Protein AF-A0A0N5AUN4-F1 (afdb_monomer)

Sequence (161 aa):
MNNQFYTKSFLNINTNVSIYLIVIECANDLEKLSVEFKKKFPKKISKTGEDMRIAEVIMNRLAECQKKVKRGHWEEVDEVLILNTFCYFSKILECQNALVEEHIACTNLLSFACQFAKPEFQFRLLPAKLIISEARSAKTAAEVCRAITKEAKQREGKVTN

Organism: NCBI:txid451379

Radius of gyration: 18.43 Å; Cα contacts (8 Å, |Δi|>4): 108; chains: 1; bounding box: 54×34×58 Å

Mean predicted aligned error: 10.75 Å

Foldseek 3Di:
DDPDPDPPPPPPVPPCPPLVVLLLVLLVCLVLLLVLLVVQDDPVQVVPVVVVVLSVLLSVLLVVLSVCVVVVVLVVLLVVLVVCCVPCVVLSVLLNVLSVQLNVLSSVLSSLSSVCSDPPHHDDPVSVVSNSVSSVSNVVSVVSNVVVVVVVVVVVVVVVD

Structure (mmCIF, N/CA/C/O backbone):
data_AF-A0A0N5AUN4-F1
#
_entry.id   AF-A0A0N5AUN4-F1
#
loop_
_atom_site.group_PDB
_atom_site.id
_atom_site.type_symbol
_atom_site.label_atom_id
_atom_site.label_alt_id
_atom_site.label_comp_id
_atom_site.label_asym_id
_atom_site.label_entity_id
_atom_site.label_seq_id
_atom_site.pdbx_PDB_ins_code
_atom_site.Cartn_x
_atom_site.Cartn_y
_atom_site.Cartn_z
_atom_site.occupancy
_atom_site.B_iso_or_equiv
_atom_site.auth_seq_id
_atom_site.auth_comp_id
_atom_site.auth_asym_id
_atom_site.auth_atom_id
_atom_site.pdbx_PDB_model_num
ATOM 1 N N . MET A 1 1 ? 38.965 -0.767 -8.655 1.00 31.86 1 MET A N 1
ATOM 2 C CA . MET A 1 1 ? 37.966 -1.676 -9.254 1.00 31.86 1 MET A CA 1
ATOM 3 C C . MET A 1 1 ? 37.404 -2.539 -8.140 1.00 31.86 1 MET A C 1
ATOM 5 O O . MET A 1 1 ? 38.113 -3.421 -7.698 1.00 31.86 1 MET A O 1
ATOM 9 N N . ASN A 1 2 ? 36.207 -2.233 -7.636 1.00 24.23 2 ASN A N 1
ATOM 10 C CA . ASN A 1 2 ? 35.458 -3.087 -6.706 1.00 24.23 2 ASN A CA 1
ATOM 11 C C . ASN A 1 2 ? 33.964 -2.863 -6.983 1.00 24.23 2 ASN A C 1
ATOM 13 O O . ASN A 1 2 ? 33.336 -1.984 -6.400 1.00 24.23 2 ASN A O 1
ATOM 17 N N . ASN A 1 3 ? 33.430 -3.620 -7.945 1.00 29.23 3 ASN A N 1
ATOM 18 C CA . ASN A 1 3 ? 32.001 -3.690 -8.248 1.00 29.23 3 ASN A CA 1
ATOM 19 C C . ASN A 1 3 ? 31.352 -4.709 -7.304 1.00 29.23 3 ASN A C 1
ATOM 21 O O . ASN A 1 3 ? 31.249 -5.890 -7.620 1.00 29.23 3 ASN A O 1
ATOM 25 N N . GLN A 1 4 ? 30.928 -4.242 -6.135 1.00 31.00 4 GLN A N 1
ATOM 26 C CA . GLN A 1 4 ? 30.007 -4.956 -5.251 1.00 31.00 4 GLN A CA 1
ATOM 27 C C . GLN A 1 4 ? 28.988 -3.951 -4.715 1.00 31.00 4 GLN A C 1
ATOM 29 O O . GLN A 1 4 ? 29.019 -3.577 -3.550 1.00 31.00 4 GLN A O 1
ATOM 34 N N . PHE A 1 5 ? 28.098 -3.464 -5.576 1.00 30.59 5 PHE A N 1
ATOM 35 C CA . PHE A 1 5 ? 26.944 -2.691 -5.125 1.00 30.59 5 PHE A CA 1
ATOM 36 C C . PHE A 1 5 ? 25.666 -3.289 -5.726 1.00 30.59 5 PHE A C 1
ATOM 38 O O . PHE A 1 5 ? 25.265 -2.988 -6.841 1.00 30.59 5 PHE A O 1
ATOM 45 N N . TYR A 1 6 ? 25.078 -4.174 -4.916 1.00 34.31 6 TYR A N 1
ATOM 46 C CA . TYR A 1 6 ? 23.651 -4.466 -4.782 1.00 34.31 6 TYR A CA 1
ATOM 47 C C . TYR A 1 6 ? 22.882 -4.985 -6.005 1.00 34.31 6 TYR A C 1
ATOM 49 O O . TYR A 1 6 ? 21.988 -4.330 -6.527 1.00 34.31 6 TYR A O 1
ATOM 57 N N . THR A 1 7 ? 23.050 -6.274 -6.295 1.00 32.47 7 THR A N 1
ATOM 58 C CA . THR A 1 7 ? 21.903 -7.124 -6.649 1.00 32.47 7 THR A CA 1
ATOM 59 C C . THR A 1 7 ? 21.063 -7.360 -5.389 1.00 32.47 7 THR A C 1
ATOM 61 O O . THR A 1 7 ? 21.180 -8.394 -4.729 1.00 32.47 7 THR A O 1
ATOM 64 N N . LYS A 1 8 ? 20.228 -6.387 -5.005 1.00 37.75 8 LYS A N 1
ATOM 65 C CA . LYS A 1 8 ? 19.045 -6.681 -4.181 1.00 37.75 8 LYS A CA 1
ATOM 66 C C . LYS A 1 8 ? 17.991 -7.246 -5.125 1.00 37.75 8 LYS A C 1
ATOM 68 O O . LYS A 1 8 ? 17.090 -6.550 -5.570 1.00 37.75 8 LYS A O 1
ATOM 73 N N . SER A 1 9 ? 18.172 -8.508 -5.485 1.00 36.47 9 SER A N 1
ATOM 74 C CA . SER A 1 9 ? 17.163 -9.291 -6.181 1.00 36.47 9 SER A CA 1
ATOM 75 C C . SER A 1 9 ? 15.855 -9.211 -5.385 1.00 36.47 9 SER A C 1
ATOM 77 O O . SER A 1 9 ? 15.874 -9.413 -4.168 1.00 36.47 9 SER A O 1
ATOM 79 N N . PHE A 1 10 ? 14.730 -8.978 -6.067 1.00 42.00 10 PHE A N 1
ATOM 80 C CA . PHE A 1 10 ? 13.349 -9.050 -5.550 1.00 42.00 10 PHE A CA 1
ATOM 81 C C . PHE A 1 10 ? 13.053 -10.307 -4.700 1.00 42.00 10 PHE A C 1
ATOM 83 O O . PHE A 1 10 ? 12.110 -10.346 -3.916 1.00 42.00 10 PHE A O 1
ATOM 90 N N . LEU A 1 11 ? 13.903 -11.327 -4.805 1.00 39.72 11 LEU A N 1
ATOM 91 C CA . LEU A 1 11 ? 13.755 -12.670 -4.254 1.00 39.72 11 LEU A CA 1
ATOM 92 C C . LEU A 1 11 ? 13.986 -12.830 -2.741 1.00 39.72 11 LEU A C 1
ATOM 94 O O . LEU A 1 11 ? 13.994 -13.964 -2.271 1.00 39.72 11 LEU A O 1
ATOM 98 N N . ASN A 1 12 ? 14.168 -11.763 -1.955 1.00 38.31 12 ASN A N 1
ATOM 99 C CA . ASN A 1 12 ? 14.431 -11.913 -0.513 1.00 38.31 12 ASN A CA 1
ATOM 100 C C . ASN A 1 12 ? 13.511 -11.113 0.422 1.00 38.31 12 ASN A C 1
ATOM 102 O O . ASN A 1 12 ? 13.876 -10.837 1.563 1.00 38.31 12 ASN A O 1
ATOM 106 N N . ILE A 1 13 ? 12.284 -10.812 -0.015 1.00 46.00 13 ILE A N 1
ATOM 107 C CA . ILE A 1 13 ? 11.168 -10.475 0.893 1.00 46.00 13 ILE A CA 1
ATOM 108 C C . ILE A 1 13 ? 10.361 -11.754 1.191 1.00 46.00 13 ILE A C 1
ATOM 110 O O . ILE A 1 13 ? 9.138 -11.776 1.169 1.00 46.00 13 ILE A O 1
ATOM 114 N N . ASN A 1 14 ? 11.062 -12.864 1.446 1.00 40.91 14 ASN A N 1
ATOM 115 C CA . ASN A 1 14 ? 10.463 -14.146 1.833 1.00 40.91 14 ASN A CA 1
ATOM 116 C C . ASN A 1 14 ? 10.517 -14.362 3.356 1.00 40.91 14 ASN A C 1
ATOM 118 O O . ASN A 1 14 ? 10.577 -15.483 3.858 1.00 40.91 14 ASN A O 1
ATOM 122 N N . THR A 1 15 ? 10.521 -13.276 4.127 1.00 41.88 15 THR A N 1
ATOM 123 C CA . THR A 1 15 ? 10.484 -13.327 5.587 1.00 41.88 15 THR A CA 1
ATOM 124 C C . THR A 1 15 ? 9.046 -13.165 6.073 1.00 41.88 15 THR A C 1
ATOM 126 O O . THR A 1 15 ? 8.586 -12.073 6.394 1.00 41.88 15 THR A O 1
ATOM 129 N N . ASN A 1 16 ? 8.381 -14.323 6.175 1.00 44.44 16 ASN A N 1
ATOM 130 C CA . ASN A 1 16 ? 7.094 -14.627 6.822 1.00 44.44 16 ASN A CA 1
ATOM 131 C C . ASN A 1 16 ? 5.897 -14.871 5.896 1.00 44.44 16 ASN A C 1
ATOM 133 O O . ASN A 1 16 ? 4.910 -14.137 5.927 1.00 44.44 16 ASN A O 1
ATOM 137 N N . VAL A 1 17 ? 5.902 -16.031 5.234 1.00 47.56 17 VAL A N 1
ATOM 138 C CA . VAL A 1 17 ? 4.703 -16.690 4.675 1.00 47.56 17 VAL A CA 1
ATOM 139 C C . VAL A 1 17 ? 3.515 -16.673 5.662 1.00 47.56 17 VAL A C 1
ATOM 141 O O . VAL A 1 17 ? 2.373 -16.481 5.257 1.00 47.56 17 VAL A O 1
ATOM 144 N N . SER A 1 18 ? 3.778 -16.779 6.973 1.00 43.06 18 SER A N 1
ATOM 145 C CA . SER A 1 18 ? 2.754 -16.731 8.032 1.00 43.06 18 SER A CA 1
ATOM 146 C C . SER A 1 18 ? 2.137 -15.335 8.241 1.00 43.06 18 SER A C 1
ATOM 148 O O . SER A 1 18 ? 0.922 -15.208 8.374 1.00 43.06 18 SER A O 1
ATOM 150 N N . ILE A 1 19 ? 2.940 -14.262 8.191 1.00 47.66 19 ILE A N 1
ATOM 151 C CA . ILE A 1 19 ? 2.418 -12.883 8.232 1.00 47.66 19 ILE A CA 1
ATOM 152 C C . ILE A 1 19 ? 1.649 -12.596 6.941 1.00 47.66 19 ILE A C 1
ATOM 154 O O . ILE A 1 19 ? 0.569 -12.018 6.996 1.00 47.66 19 ILE A O 1
ATOM 158 N N . TYR A 1 20 ? 2.159 -13.061 5.798 1.00 51.78 20 TYR A N 1
ATOM 159 C CA . TYR A 1 20 ? 1.515 -12.892 4.497 1.00 51.78 20 TYR A CA 1
ATOM 160 C C . TYR A 1 20 ? 0.115 -13.534 4.455 1.00 51.78 20 TYR A C 1
ATOM 162 O O . TYR A 1 20 ? -0.843 -12.883 4.044 1.00 51.78 20 TYR A O 1
ATOM 170 N N . LEU A 1 21 ? -0.046 -14.762 4.964 1.00 50.75 21 LEU A N 1
ATOM 171 C CA . LEU A 1 21 ? -1.343 -15.454 5.034 1.00 50.75 21 LEU A CA 1
ATOM 172 C C . LEU A 1 21 ? -2.349 -14.760 5.973 1.00 50.75 21 LEU A C 1
ATOM 174 O O . LEU A 1 21 ? -3.503 -14.563 5.595 1.00 50.75 21 LEU A O 1
ATOM 178 N N . ILE A 1 22 ? -1.910 -14.319 7.158 1.00 52.94 22 ILE A N 1
ATOM 179 C CA . ILE A 1 22 ? -2.763 -13.606 8.132 1.00 52.94 22 ILE A CA 1
ATOM 180 C C . ILE A 1 22 ? -3.201 -12.233 7.593 1.00 52.94 22 ILE A C 1
ATOM 182 O O . ILE A 1 22 ? -4.335 -11.796 7.807 1.00 52.94 22 ILE A O 1
ATOM 186 N N . VAL A 1 23 ? -2.307 -11.548 6.876 1.00 58.56 23 VAL A N 1
ATOM 187 C CA . VAL A 1 23 ? -2.597 -10.275 6.208 1.00 58.56 23 VAL A CA 1
ATOM 188 C C . VAL A 1 23 ? -3.613 -10.466 5.081 1.00 58.56 23 VAL A C 1
ATOM 190 O O . VAL A 1 23 ? -4.530 -9.655 4.953 1.00 58.56 23 VAL A O 1
ATOM 193 N N . ILE A 1 24 ? -3.502 -11.549 4.306 1.00 58.47 24 ILE A N 1
ATOM 194 C CA . ILE A 1 24 ? -4.446 -11.874 3.231 1.00 58.47 24 ILE A CA 1
ATOM 195 C C . ILE A 1 24 ? -5.850 -12.139 3.791 1.00 58.47 24 ILE A C 1
ATOM 197 O O . ILE A 1 24 ? -6.808 -11.557 3.286 1.00 58.47 24 ILE A O 1
ATOM 201 N N . GLU A 1 25 ? -5.991 -12.941 4.852 1.00 64.25 25 GLU A N 1
ATOM 202 C CA . GLU A 1 25 ? -7.307 -13.243 5.438 1.00 64.25 25 GLU A CA 1
ATOM 203 C C . GLU A 1 25 ? -8.017 -12.008 5.990 1.00 64.25 25 GLU A C 1
ATOM 205 O O . G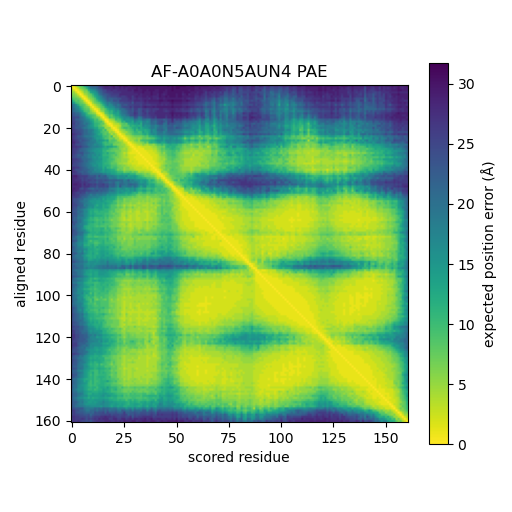LU A 1 25 ? -9.204 -11.806 5.736 1.00 64.25 25 GLU A O 1
ATOM 210 N N . CYS A 1 26 ? -7.295 -11.149 6.706 1.00 67.75 26 CYS A N 1
ATOM 211 C CA . CYS A 1 26 ? -7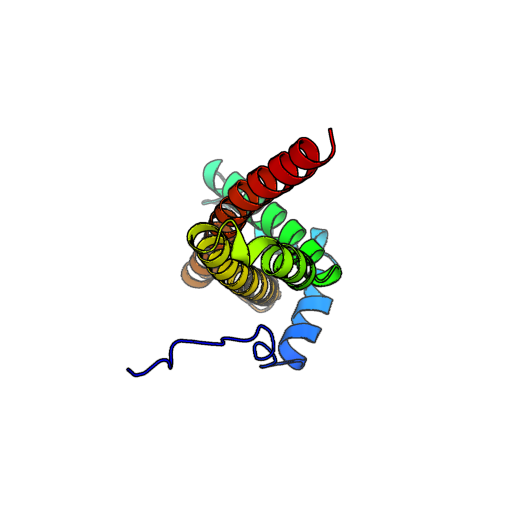.876 -9.927 7.246 1.00 67.75 26 CYS A CA 1
ATOM 212 C C . CYS A 1 26 ? -8.186 -8.886 6.154 1.00 67.75 26 CYS A C 1
ATOM 214 O O . CYS A 1 26 ? -9.213 -8.208 6.216 1.00 67.75 26 CYS A O 1
ATOM 216 N N . ALA A 1 27 ? -7.336 -8.768 5.133 1.00 62.28 27 ALA A N 1
ATOM 217 C CA . ALA A 1 27 ? -7.574 -7.843 4.034 1.00 62.28 27 ALA A CA 1
ATOM 218 C C . ALA A 1 27 ? -8.688 -8.317 3.087 1.00 62.28 27 ALA A C 1
ATOM 220 O O . ALA A 1 27 ? -9.128 -7.534 2.250 1.00 62.28 27 ALA A O 1
ATOM 221 N N . ASN A 1 28 ? -9.162 -9.567 3.175 1.00 67.00 28 ASN A N 1
ATOM 222 C CA . ASN A 1 28 ? -10.194 -10.090 2.272 1.00 67.00 28 ASN A CA 1
ATOM 223 C C . ASN A 1 28 ? -11.516 -9.312 2.330 1.00 67.00 28 ASN A C 1
ATOM 225 O O . ASN A 1 28 ? -12.193 -9.234 1.307 1.00 67.00 28 ASN A O 1
ATOM 229 N N . ASP A 1 29 ? -11.834 -8.688 3.466 1.00 72.44 29 ASP A N 1
ATOM 230 C CA . ASP A 1 29 ? -12.999 -7.817 3.636 1.00 72.44 29 ASP A CA 1
ATOM 231 C C . ASP A 1 29 ? -12.556 -6.396 4.023 1.00 72.44 29 ASP A C 1
ATOM 233 O O . ASP A 1 29 ? -12.596 -5.973 5.184 1.00 72.44 29 ASP A O 1
ATOM 237 N N . LEU A 1 30 ? -12.080 -5.653 3.019 1.00 68.56 30 LEU A N 1
ATOM 238 C CA . LEU A 1 30 ? -11.640 -4.267 3.186 1.00 68.56 30 LEU A CA 1
ATOM 239 C C . LEU A 1 30 ? -12.757 -3.342 3.667 1.00 68.56 30 LEU A C 1
ATOM 241 O O . LEU A 1 30 ? -12.474 -2.345 4.329 1.00 68.56 30 LEU A O 1
ATOM 245 N N . GLU A 1 31 ? -14.012 -3.638 3.333 1.00 68.94 31 GLU A N 1
ATOM 246 C CA . GLU A 1 31 ? -15.145 -2.821 3.754 1.00 68.94 31 GLU A CA 1
ATOM 247 C C . GLU A 1 31 ? -15.339 -2.939 5.266 1.00 68.94 31 GLU A C 1
ATOM 249 O O . GLU A 1 31 ? -15.353 -1.924 5.971 1.00 68.94 31 GLU A O 1
ATOM 254 N N . LYS A 1 32 ? -15.349 -4.165 5.793 1.00 75.31 32 LYS A N 1
ATOM 255 C CA . LYS A 1 32 ? -15.364 -4.416 7.236 1.00 75.31 32 LYS A CA 1
ATOM 256 C C . LYS A 1 32 ? -14.139 -3.837 7.933 1.00 75.31 32 LYS A C 1
ATOM 25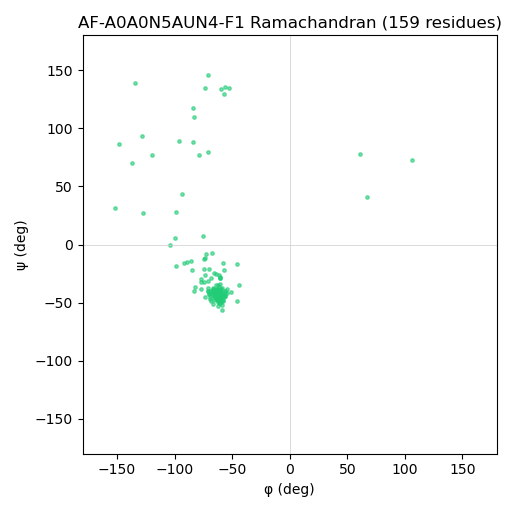8 O O . LYS A 1 32 ? -14.287 -3.184 8.968 1.00 75.31 32 LYS A O 1
ATOM 263 N N . LEU A 1 33 ? -12.948 -4.002 7.352 1.00 74.38 33 LEU A N 1
ATOM 264 C CA . LEU A 1 33 ? -11.718 -3.408 7.880 1.00 74.38 33 LEU A CA 1
ATOM 265 C C . LEU A 1 33 ? -11.851 -1.883 8.007 1.00 74.38 33 LEU A C 1
ATOM 267 O O . LEU A 1 33 ? -11.455 -1.308 9.018 1.00 74.38 33 LEU A O 1
ATOM 271 N N . SER A 1 34 ? -12.487 -1.237 7.026 1.00 70.44 34 SER A N 1
ATOM 272 C CA . SER A 1 34 ? -12.740 0.207 7.018 1.00 70.44 34 SER A CA 1
ATOM 273 C C . SER A 1 34 ? -13.638 0.683 8.139 1.00 70.44 34 SER A C 1
ATOM 275 O O . SER A 1 34 ? -13.374 1.706 8.780 1.00 70.44 34 SER A O 1
ATOM 277 N N . VAL A 1 35 ? -14.700 -0.076 8.375 1.00 75.00 35 VAL A N 1
ATOM 278 C CA . VAL A 1 35 ? -15.705 0.233 9.375 1.00 75.00 35 VAL A CA 1
ATOM 279 C C . VAL A 1 35 ? -15.088 0.075 10.760 1.00 75.00 35 VAL A C 1
ATOM 281 O O . VAL A 1 35 ? -15.202 0.985 11.582 1.00 75.00 35 VAL A O 1
ATOM 284 N N . GLU A 1 36 ? -14.371 -1.022 11.004 1.00 77.12 36 GLU A N 1
ATOM 285 C CA . GLU A 1 36 ? -13.690 -1.266 12.278 1.00 77.12 36 GLU A CA 1
ATOM 286 C C . GLU A 1 36 ? -12.566 -0.261 12.535 1.00 77.12 36 GLU A C 1
ATOM 288 O O . GLU A 1 36 ? -12.472 0.291 13.631 1.00 77.12 36 GLU A O 1
ATOM 293 N N . PHE A 1 37 ? -11.776 0.076 11.514 1.00 75.25 37 PHE A N 1
ATOM 294 C CA . PHE A 1 37 ? -10.732 1.088 11.627 1.00 75.25 37 PHE A CA 1
ATOM 295 C C . PHE A 1 37 ? -11.308 2.455 12.024 1.00 75.25 37 PHE A C 1
ATOM 297 O O . PHE A 1 37 ? -10.847 3.062 12.991 1.00 75.25 37 PHE A O 1
ATOM 304 N N . LYS A 1 38 ? -12.371 2.915 11.345 1.00 75.31 38 LYS A N 1
ATOM 305 C CA . LYS A 1 38 ? -13.063 4.177 11.668 1.00 75.31 38 LYS A CA 1
ATOM 306 C C . LYS A 1 38 ? -13.643 4.179 13.084 1.00 75.31 38 LYS A C 1
ATOM 308 O O . LYS A 1 38 ? -13.529 5.188 13.778 1.00 75.31 38 LYS A O 1
ATOM 313 N N . LYS A 1 39 ? -14.222 3.061 13.538 1.00 78.50 39 LYS A N 1
ATOM 314 C CA . LYS A 1 39 ? -14.807 2.929 14.887 1.00 78.50 39 LYS A CA 1
ATOM 315 C C . LYS A 1 39 ? -13.790 3.124 16.013 1.00 78.50 39 LYS A C 1
ATOM 317 O O . LYS A 1 39 ? -14.182 3.529 17.106 1.00 78.50 39 LYS A O 1
ATOM 322 N N . LYS A 1 40 ? -12.502 2.852 15.774 1.00 77.88 40 LYS A N 1
ATOM 323 C CA . LYS A 1 40 ? -11.449 3.010 16.789 1.00 77.88 40 LYS A CA 1
ATOM 324 C C . LYS A 1 40 ? -11.088 4.478 17.050 1.00 77.88 40 LYS A C 1
ATOM 326 O O . LYS A 1 40 ? -10.549 4.771 18.114 1.00 77.88 40 LYS A O 1
ATOM 331 N N . PHE A 1 41 ? -11.377 5.408 16.137 1.00 72.25 41 PHE A N 1
ATOM 332 C CA . PHE A 1 41 ? -11.036 6.818 16.345 1.00 72.25 41 PHE A CA 1
ATOM 333 C C . PHE A 1 41 ? -11.959 7.472 17.387 1.00 72.25 41 PHE A C 1
ATOM 335 O O . PHE A 1 41 ? -13.182 7.322 17.321 1.00 72.25 41 PHE A O 1
ATOM 342 N N . PRO A 1 42 ? -11.414 8.243 18.347 1.00 70.56 42 PRO A N 1
ATOM 343 C CA . PRO A 1 42 ? -12.223 8.969 19.318 1.00 70.56 42 PRO A CA 1
ATOM 344 C C . PRO A 1 42 ? -13.238 9.911 18.652 1.00 70.56 42 PRO A C 1
ATOM 346 O O . PRO A 1 42 ? -12.884 10.709 17.786 1.00 70.56 42 PRO A O 1
ATOM 349 N N . LYS A 1 43 ? -14.487 9.922 19.143 1.00 69.25 43 LYS A N 1
ATOM 350 C CA . LYS A 1 43 ? -15.579 10.767 18.608 1.00 69.25 43 LYS A CA 1
ATOM 351 C C . LYS A 1 43 ? -15.288 12.277 18.602 1.00 69.25 43 LYS A C 1
ATOM 353 O O . LYS A 1 43 ? -15.954 13.033 17.905 1.00 69.25 43 LYS A O 1
ATOM 358 N N . LYS A 1 44 ? -14.348 12.744 19.433 1.00 61.47 44 LYS A N 1
ATOM 359 C CA . LYS A 1 44 ? -13.921 14.156 19.474 1.00 61.47 44 LYS A CA 1
ATOM 360 C C . LYS A 1 44 ? -12.986 14.516 18.316 1.00 61.47 44 LYS A C 1
ATOM 362 O O . LYS A 1 44 ? -13.015 15.652 17.871 1.00 61.47 44 LYS A O 1
ATOM 367 N N . ILE A 1 45 ? -12.222 13.538 17.833 1.00 56.22 45 ILE A N 1
ATOM 368 C CA . ILE A 1 45 ? -11.312 13.636 16.686 1.00 56.22 45 ILE A CA 1
ATOM 369 C C . ILE A 1 45 ? -12.119 13.457 15.389 1.00 56.22 45 ILE A C 1
ATOM 371 O O . ILE A 1 45 ? -11.969 14.202 14.440 1.00 56.22 45 ILE A O 1
ATOM 375 N N . SER A 1 46 ? -13.131 12.585 15.374 1.00 54.31 46 SER A N 1
ATOM 376 C CA . SER A 1 46 ? -14.010 12.425 14.202 1.00 54.31 46 SER A CA 1
ATOM 377 C C . SER A 1 46 ? -14.908 13.636 13.877 1.00 54.31 46 SER A C 1
ATOM 379 O O . SER A 1 46 ? -15.625 13.597 12.880 1.00 54.31 46 SER A O 1
ATOM 381 N N . LYS A 1 47 ? -14.948 14.674 14.729 1.00 54.16 47 LYS A N 1
ATOM 382 C CA . LYS A 1 47 ? -15.727 15.907 14.499 1.00 54.16 47 LYS A CA 1
ATOM 383 C C . LYS A 1 47 ? -14.976 16.934 13.649 1.00 54.16 47 LYS A C 1
ATOM 385 O O . LYS A 1 47 ? -15.615 17.786 13.039 1.00 54.16 47 LYS A O 1
ATOM 390 N N . THR A 1 48 ? -13.650 16.854 13.593 1.00 53.91 48 THR A N 1
ATOM 391 C CA . THR A 1 48 ? -12.823 17.633 12.674 1.00 53.91 48 THR A CA 1
ATOM 392 C C . THR A 1 48 ? -12.780 16.898 11.336 1.00 53.91 48 THR A C 1
ATOM 394 O O . THR A 1 48 ? -12.329 15.760 11.255 1.00 53.91 48 THR A O 1
ATOM 397 N N . GLY A 1 49 ? -13.287 17.518 10.263 1.00 54.81 49 GLY A N 1
ATOM 398 C CA . GLY A 1 49 ? -13.397 16.876 8.940 1.00 54.81 49 GLY A CA 1
ATOM 399 C C . GLY A 1 49 ? -12.066 16.372 8.356 1.00 54.81 49 GLY A C 1
ATOM 400 O O . GLY A 1 49 ? -12.058 15.542 7.450 1.00 54.81 49 GLY A O 1
ATOM 401 N N . GLU A 1 50 ? -10.938 16.831 8.895 1.00 56.09 50 GLU A N 1
ATOM 402 C CA . GLU A 1 50 ? -9.590 16.386 8.541 1.00 56.09 50 GLU A CA 1
ATOM 403 C C . GLU A 1 50 ? -9.347 14.900 8.866 1.00 56.09 50 GLU A C 1
ATOM 405 O O . GLU A 1 50 ? -8.794 14.174 8.042 1.00 56.09 50 GLU A O 1
ATOM 410 N N . ASP A 1 51 ? -9.856 14.397 9.993 1.00 55.97 51 ASP A N 1
ATOM 411 C CA . ASP A 1 51 ? -9.643 13.005 10.409 1.00 55.97 51 ASP A CA 1
ATOM 412 C C . ASP A 1 51 ? -10.527 12.016 9.640 1.00 55.97 51 ASP A C 1
ATOM 414 O O . ASP A 1 51 ? -10.109 10.896 9.332 1.00 55.97 51 ASP A O 1
ATOM 418 N N . MET A 1 52 ? -11.731 12.448 9.246 1.00 59.53 52 MET A N 1
ATOM 419 C CA . MET A 1 52 ? -12.595 11.669 8.355 1.00 59.53 52 MET A CA 1
ATOM 420 C C . MET A 1 52 ? -11.933 11.485 6.978 1.00 59.53 52 MET A C 1
ATOM 422 O O . MET A 1 52 ? -11.965 10.382 6.427 1.00 59.53 52 MET A O 1
ATOM 426 N N . ARG A 1 53 ? -11.236 12.520 6.479 1.00 70.50 53 ARG A N 1
ATOM 427 C CA . ARG A 1 53 ? -10.418 12.440 5.257 1.00 70.50 53 ARG A CA 1
ATOM 428 C C . ARG A 1 53 ? -9.212 11.519 5.428 1.00 70.50 53 ARG A C 1
ATOM 430 O O . ARG A 1 53 ? -8.890 10.780 4.505 1.00 70.50 53 ARG A O 1
ATOM 437 N N . ILE A 1 54 ? -8.551 11.522 6.587 1.00 70.62 54 ILE A N 1
ATOM 438 C CA . ILE A 1 54 ? -7.411 10.627 6.850 1.00 70.62 54 ILE A CA 1
ATOM 439 C C . ILE A 1 54 ? -7.847 9.159 6.815 1.00 70.62 54 ILE A C 1
ATOM 441 O O . ILE A 1 54 ? -7.194 8.350 6.156 1.00 70.62 54 ILE A O 1
ATOM 445 N N . ALA A 1 55 ? -8.956 8.817 7.474 1.00 71.00 55 ALA A N 1
ATOM 446 C CA . ALA A 1 55 ? -9.480 7.456 7.450 1.00 71.00 55 ALA A CA 1
ATOM 447 C C . ALA A 1 55 ? -9.823 7.014 6.018 1.00 71.00 55 ALA A C 1
ATOM 449 O O . ALA A 1 55 ? -9.451 5.921 5.609 1.00 71.00 55 ALA A O 1
ATOM 450 N N . GLU A 1 56 ? -10.472 7.868 5.226 1.00 75.75 56 GLU A N 1
ATOM 451 C CA . GLU A 1 56 ? -10.767 7.580 3.818 1.00 75.75 56 GLU A CA 1
ATOM 452 C C . GLU A 1 56 ? -9.499 7.392 2.968 1.00 75.75 56 GLU A C 1
ATOM 454 O O . GLU A 1 56 ? -9.410 6.446 2.185 1.00 75.75 56 GLU A O 1
ATOM 459 N N . VAL A 1 57 ? -8.481 8.236 3.159 1.00 80.06 57 VAL A N 1
ATOM 460 C CA . VAL A 1 57 ? -7.186 8.115 2.469 1.00 80.06 57 VAL A CA 1
ATOM 461 C C . VAL A 1 57 ? -6.503 6.787 2.793 1.00 80.06 57 VAL A C 1
ATOM 463 O O . VAL A 1 57 ? -6.009 6.123 1.880 1.00 80.06 57 VAL A O 1
ATOM 466 N N . ILE A 1 58 ? -6.499 6.381 4.066 1.00 82.00 58 ILE A N 1
ATOM 467 C CA . ILE A 1 58 ? -5.961 5.083 4.496 1.00 82.00 58 ILE A CA 1
ATOM 468 C C . ILE A 1 58 ? -6.723 3.947 3.817 1.00 82.00 58 ILE A C 1
ATOM 470 O O . ILE A 1 58 ? -6.103 3.015 3.311 1.00 82.00 58 ILE A O 1
ATOM 474 N N . MET A 1 59 ? -8.051 4.042 3.743 1.00 80.00 59 MET A N 1
ATOM 475 C CA . MET A 1 59 ? -8.879 2.998 3.143 1.00 80.00 59 MET A CA 1
ATOM 476 C C . MET A 1 59 ? -8.674 2.840 1.647 1.00 80.00 59 MET A C 1
ATOM 478 O O . MET A 1 59 ? -8.511 1.720 1.164 1.00 80.00 59 MET A O 1
ATOM 482 N N . ASN A 1 60 ? -8.612 3.952 0.920 1.00 84.69 60 ASN A N 1
ATOM 483 C CA . ASN A 1 60 ? -8.290 3.928 -0.501 1.00 84.69 60 ASN A CA 1
ATOM 484 C C . ASN A 1 60 ? -6.905 3.313 -0.735 1.00 84.69 60 ASN A C 1
ATOM 486 O O . ASN A 1 60 ? -6.724 2.531 -1.669 1.00 84.69 60 ASN A O 1
ATOM 490 N N . ARG A 1 61 ? -5.938 3.608 0.145 1.00 88.69 61 ARG A N 1
ATOM 491 C CA . ARG A 1 61 ? -4.588 3.049 0.044 1.00 88.69 61 ARG A CA 1
ATOM 492 C C . ARG A 1 61 ? -4.545 1.558 0.371 1.00 88.69 61 ARG A C 1
ATOM 494 O O . ARG A 1 61 ? -3.914 0.816 -0.372 1.00 88.69 61 ARG A O 1
ATOM 501 N N . LEU A 1 62 ? -5.248 1.106 1.409 1.00 85.25 62 LEU A N 1
ATOM 502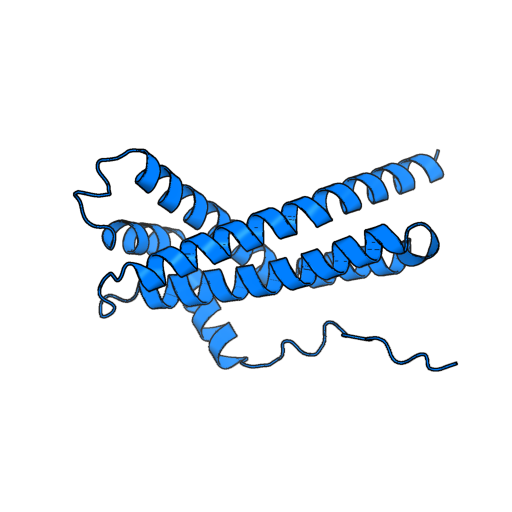 C CA . LEU A 1 62 ? -5.405 -0.318 1.729 1.00 85.25 62 LEU A CA 1
ATOM 503 C C . LEU A 1 62 ? -5.995 -1.091 0.544 1.00 85.25 62 LEU A C 1
ATOM 505 O O . LEU A 1 62 ? -5.480 -2.149 0.185 1.00 85.25 62 LEU A O 1
ATOM 509 N N . ALA A 1 63 ? -7.021 -0.531 -0.104 1.00 84.19 63 ALA A N 1
ATOM 510 C CA . ALA A 1 63 ? -7.631 -1.129 -1.286 1.00 84.19 63 ALA A CA 1
ATOM 511 C C . ALA A 1 63 ? -6.676 -1.228 -2.474 1.00 84.19 63 ALA A C 1
ATOM 513 O O . ALA A 1 63 ? -6.647 -2.246 -3.168 1.00 84.19 63 ALA A O 1
ATOM 514 N N . GLU A 1 64 ? -5.877 -0.191 -2.707 1.00 88.75 64 GLU A N 1
ATOM 515 C CA . GLU A 1 64 ? -4.863 -0.211 -3.755 1.00 88.75 64 GLU A CA 1
ATOM 516 C C . GLU A 1 64 ? -3.759 -1.234 -3.454 1.00 88.75 64 GLU A C 1
ATOM 518 O O . GLU A 1 64 ? -3.454 -2.064 -4.309 1.00 88.75 64 GLU A O 1
ATOM 523 N N . CYS A 1 65 ? -3.226 -1.243 -2.229 1.00 87.12 65 CYS A N 1
ATOM 524 C CA . CYS A 1 65 ? -2.203 -2.192 -1.796 1.00 87.12 65 CYS A CA 1
ATOM 525 C C . CYS A 1 65 ? -2.683 -3.642 -1.915 1.00 87.12 65 CYS A C 1
ATOM 527 O O . CYS A 1 65 ? -1.968 -4.476 -2.462 1.00 87.12 65 CYS A O 1
ATOM 529 N N . GLN A 1 66 ? -3.911 -3.953 -1.485 1.00 83.75 66 GLN A N 1
ATOM 530 C CA . GLN A 1 66 ? -4.445 -5.310 -1.611 1.00 83.75 66 GLN A CA 1
ATOM 531 C C . GLN A 1 66 ? -4.574 -5.739 -3.080 1.00 83.75 66 GLN A C 1
ATOM 533 O O . GLN A 1 66 ? -4.238 -6.873 -3.423 1.00 83.75 66 GLN A O 1
ATOM 538 N N . LYS A 1 67 ? -5.043 -4.845 -3.962 1.00 85.38 67 LYS A N 1
ATOM 539 C CA . LYS A 1 67 ? -5.111 -5.124 -5.405 1.00 85.38 67 LYS A CA 1
ATOM 540 C C . LYS A 1 67 ? -3.724 -5.389 -5.991 1.00 85.38 67 LYS A C 1
ATOM 542 O O . LYS A 1 67 ? -3.585 -6.308 -6.792 1.00 85.38 67 LYS A O 1
ATOM 547 N N . LYS A 1 68 ? -2.714 -4.614 -5.580 1.00 86.62 68 LYS A N 1
ATOM 548 C CA . LYS A 1 68 ? -1.322 -4.766 -6.029 1.00 86.62 68 LYS A CA 1
ATOM 549 C C . LYS A 1 68 ? -0.708 -6.091 -5.574 1.00 86.62 68 LYS A C 1
ATOM 551 O O . LYS A 1 68 ? -0.154 -6.792 -6.413 1.00 86.62 68 LYS A O 1
ATOM 556 N N . VAL A 1 69 ? -0.921 -6.482 -4.314 1.00 81.38 69 VAL A N 1
ATOM 557 C CA . VAL A 1 69 ? -0.516 -7.800 -3.785 1.00 81.38 69 VAL A CA 1
ATOM 558 C C . VAL A 1 69 ? -1.177 -8.933 -4.570 1.00 81.38 69 VAL A C 1
ATOM 560 O O . VAL A 1 69 ? -0.488 -9.814 -5.069 1.00 81.38 69 VAL A O 1
ATOM 563 N N . LYS A 1 70 ? -2.508 -8.906 -4.735 1.00 78.44 70 LYS A N 1
ATOM 564 C CA . LYS A 1 70 ? -3.256 -9.984 -5.414 1.00 78.44 70 LYS A CA 1
ATOM 565 C C . LYS A 1 70 ? -2.831 -10.206 -6.865 1.00 78.44 70 LYS A C 1
ATOM 567 O O . LYS A 1 70 ? -2.991 -11.309 -7.375 1.00 78.44 70 LYS A O 1
ATOM 572 N N . ARG A 1 71 ? -2.358 -9.154 -7.529 1.00 82.31 71 ARG A N 1
ATOM 573 C CA . ARG A 1 71 ? -1.952 -9.191 -8.933 1.00 82.31 71 ARG A CA 1
ATOM 574 C C . ARG A 1 71 ? -0.461 -9.502 -9.127 1.00 82.31 71 ARG A C 1
ATOM 576 O O . ARG A 1 71 ? -0.085 -9.827 -10.240 1.00 82.31 71 ARG A O 1
ATOM 583 N N . GLY A 1 72 ? 0.377 -9.399 -8.093 1.00 80.75 72 GLY A N 1
ATOM 584 C CA . GLY A 1 72 ? 1.835 -9.410 -8.287 1.00 80.75 72 GLY A CA 1
ATOM 585 C C . GLY A 1 72 ? 2.309 -8.163 -9.042 1.00 80.75 72 GLY A C 1
ATOM 586 O O . GLY A 1 72 ? 3.105 -8.231 -9.972 1.00 80.75 72 GLY A O 1
ATOM 587 N N . HIS A 1 73 ? 1.733 -7.001 -8.706 1.00 86.38 73 HIS A N 1
ATOM 588 C CA . HIS A 1 73 ? 1.977 -5.751 -9.432 1.00 86.38 73 HIS A CA 1
ATOM 589 C C . HIS A 1 73 ? 3.452 -5.348 -9.454 1.00 86.38 73 HIS A C 1
ATOM 591 O O . HIS A 1 73 ? 3.915 -4.778 -10.439 1.00 86.38 73 HIS A O 1
ATOM 597 N N . TRP A 1 74 ? 4.160 -5.578 -8.351 1.00 84.94 74 TRP A N 1
ATOM 598 C CA . TRP A 1 74 ? 5.530 -5.113 -8.206 1.00 84.94 74 TRP A CA 1
ATOM 599 C C . TRP A 1 74 ? 6.481 -5.914 -9.098 1.00 84.94 74 TRP A C 1
ATOM 601 O O . TRP A 1 74 ? 7.323 -5.328 -9.772 1.00 84.94 74 TRP A O 1
ATOM 611 N N . GLU A 1 75 ? 6.268 -7.224 -9.179 1.00 83.12 75 GLU A N 1
ATOM 612 C CA . GLU A 1 75 ? 6.967 -8.124 -10.090 1.00 83.12 75 GLU A CA 1
ATOM 613 C C . GLU A 1 75 ? 6.690 -7.752 -11.555 1.00 83.12 75 GLU A C 1
ATOM 615 O O . GLU A 1 75 ? 7.630 -7.564 -12.324 1.00 83.12 75 GLU A O 1
ATOM 620 N N . GLU A 1 76 ? 5.418 -7.534 -11.922 1.00 84.56 76 GLU A N 1
ATOM 621 C CA . GLU A 1 76 ? 5.038 -7.126 -13.287 1.00 84.56 76 GLU A CA 1
ATOM 622 C C . GLU A 1 76 ? 5.746 -5.835 -13.737 1.00 84.56 76 GLU A C 1
ATOM 624 O O . GLU A 1 76 ? 6.125 -5.686 -14.899 1.00 84.56 76 GLU A O 1
ATOM 629 N N . VAL A 1 77 ? 5.884 -4.854 -12.842 1.00 81.88 77 VAL A N 1
ATOM 630 C CA . VAL A 1 77 ? 6.528 -3.583 -13.191 1.00 81.88 77 VAL A CA 1
ATOM 631 C C . VAL A 1 77 ? 8.047 -3.729 -13.237 1.00 81.88 77 VAL A C 1
ATOM 633 O O . VAL A 1 77 ? 8.654 -3.151 -14.137 1.00 81.88 77 VAL A O 1
ATOM 636 N N . ASP A 1 78 ? 8.666 -4.497 -12.336 1.00 82.25 78 ASP A N 1
ATOM 637 C CA . ASP A 1 78 ? 10.115 -4.734 -12.380 1.00 82.25 78 ASP A CA 1
ATOM 638 C C . ASP A 1 78 ? 10.538 -5.419 -13.690 1.00 82.25 78 ASP A C 1
ATOM 640 O O . ASP A 1 78 ? 11.511 -4.999 -14.318 1.00 82.25 78 ASP A O 1
ATOM 644 N N . GLU A 1 79 ? 9.745 -6.371 -14.193 1.00 82.50 79 GLU A N 1
ATOM 645 C CA . GLU A 1 79 ? 9.970 -6.992 -15.507 1.00 82.50 79 GLU A CA 1
ATOM 646 C C . GLU A 1 79 ? 9.998 -5.958 -16.648 1.00 82.50 79 GLU A C 1
ATOM 648 O O . GLU A 1 79 ? 10.901 -5.969 -17.489 1.00 82.50 79 GLU A O 1
ATOM 653 N N . VAL A 1 80 ? 9.055 -5.008 -16.657 1.00 77.94 80 VAL A N 1
ATOM 654 C CA . VAL A 1 80 ? 9.007 -3.922 -17.657 1.00 77.94 80 VAL A CA 1
ATOM 655 C C . VAL A 1 80 ? 10.221 -2.995 -17.544 1.00 77.94 80 VAL A C 1
ATOM 657 O O . VAL A 1 80 ? 10.749 -2.523 -18.558 1.00 77.94 80 VAL A O 1
ATOM 660 N N . LEU A 1 81 ? 10.668 -2.718 -16.317 1.00 77.69 81 LEU A N 1
ATOM 661 C CA . LEU A 1 81 ? 11.820 -1.859 -16.053 1.00 77.69 81 LEU A CA 1
ATOM 662 C C . LEU A 1 81 ? 13.123 -2.506 -16.538 1.00 77.69 81 LEU A C 1
ATOM 664 O O . LEU A 1 81 ? 13.916 -1.834 -17.202 1.00 77.69 81 LEU A O 1
ATOM 668 N N . ILE A 1 82 ? 13.306 -3.809 -16.296 1.00 79.44 82 ILE A N 1
ATOM 669 C CA . ILE A 1 82 ? 14.485 -4.571 -16.736 1.00 79.44 82 ILE A CA 1
ATOM 670 C C . ILE A 1 82 ? 14.674 -4.457 -18.254 1.00 79.44 82 ILE A C 1
ATOM 672 O O . ILE A 1 82 ? 15.783 -4.159 -18.706 1.00 79.44 82 ILE A O 1
ATOM 676 N N . LEU A 1 83 ? 13.594 -4.583 -19.032 1.00 73.50 83 LEU A N 1
ATOM 677 C CA . LEU A 1 83 ? 13.622 -4.492 -20.499 1.00 73.50 83 LEU A CA 1
ATOM 678 C C . LEU A 1 83 ? 14.054 -3.110 -21.019 1.00 73.50 83 LEU A C 1
ATOM 680 O O . LEU A 1 83 ? 14.609 -3.003 -22.111 1.00 73.50 83 LEU A O 1
ATOM 684 N N . ASN A 1 84 ? 13.847 -2.055 -20.229 1.00 69.12 84 ASN A N 1
ATOM 685 C CA . ASN A 1 84 ? 14.112 -0.665 -20.607 1.00 69.12 84 ASN A CA 1
ATOM 686 C C . ASN A 1 84 ? 15.401 -0.083 -19.982 1.00 69.12 84 ASN A C 1
ATOM 688 O O . ASN A 1 84 ? 15.764 1.068 -20.251 1.00 69.12 84 ASN A O 1
ATOM 692 N N . THR A 1 85 ? 16.125 -0.874 -19.179 1.00 70.38 85 THR A N 1
ATOM 693 C CA . THR A 1 85 ? 17.300 -0.456 -18.385 1.00 70.38 85 THR A CA 1
ATOM 694 C C . THR A 1 85 ? 18.369 0.286 -19.195 1.00 70.38 85 THR A C 1
ATOM 696 O O . THR A 1 85 ? 18.915 1.289 -18.731 1.00 70.38 85 THR A O 1
ATOM 699 N N . PHE A 1 86 ? 18.656 -0.159 -20.423 1.00 67.31 86 PHE A N 1
ATOM 700 C CA . PHE A 1 86 ? 19.757 0.377 -21.235 1.00 67.31 86 PHE A CA 1
ATOM 701 C C . PHE A 1 86 ? 19.547 1.819 -21.712 1.00 67.31 86 PHE A C 1
ATOM 703 O O . PHE A 1 86 ? 20.519 2.552 -21.878 1.00 67.31 86 PHE A O 1
ATOM 710 N N . CYS A 1 87 ? 18.303 2.259 -21.908 1.00 65.62 87 CYS A N 1
ATOM 711 C CA . CYS A 1 87 ? 18.024 3.611 -22.395 1.00 65.62 87 CYS A CA 1
ATOM 712 C C . CYS A 1 87 ? 17.875 4.638 -21.265 1.00 65.62 87 CYS A C 1
ATOM 714 O O . CYS A 1 87 ? 17.873 5.838 -21.539 1.00 65.62 87 CYS A O 1
ATOM 716 N N . TYR A 1 88 ? 17.696 4.183 -20.017 1.00 73.31 88 TYR A N 1
ATOM 717 C CA . TYR A 1 88 ? 17.109 5.012 -18.962 1.00 73.31 88 TYR A CA 1
ATOM 718 C C . TYR A 1 88 ? 17.568 4.668 -17.531 1.00 73.31 88 TYR A C 1
ATOM 720 O O . TYR A 1 88 ? 16.828 4.872 -16.570 1.00 73.31 88 TYR A O 1
ATOM 728 N N . PHE A 1 89 ? 18.806 4.188 -17.381 1.00 78.25 89 PHE A N 1
ATOM 729 C CA . PHE A 1 89 ? 19.340 3.603 -16.143 1.00 78.25 89 PHE A CA 1
ATOM 730 C C . PHE A 1 89 ? 19.048 4.393 -14.852 1.00 78.25 89 PHE A C 1
ATOM 732 O O . PHE A 1 89 ? 18.567 3.808 -13.887 1.00 78.25 89 PHE A O 1
ATOM 739 N N . SER A 1 90 ? 19.285 5.713 -14.816 1.00 83.62 90 SER A N 1
ATOM 740 C CA . SER A 1 90 ? 19.105 6.501 -13.584 1.00 83.62 90 SER A CA 1
ATOM 741 C C . SER A 1 90 ? 17.650 6.567 -13.114 1.00 83.62 90 SER A C 1
ATOM 743 O O . SER A 1 90 ? 17.396 6.340 -11.933 1.00 83.62 90 SER A O 1
ATOM 745 N N . LYS A 1 91 ? 16.685 6.814 -14.016 1.00 83.69 91 LYS A N 1
ATOM 746 C CA . LYS A 1 91 ? 15.266 6.806 -13.623 1.00 83.69 91 LYS A CA 1
ATOM 747 C C . LYS A 1 91 ? 14.749 5.391 -13.401 1.00 83.69 91 LYS A C 1
ATOM 749 O O . LYS A 1 91 ? 13.890 5.198 -12.557 1.00 83.69 91 LYS A O 1
ATOM 754 N N . ILE A 1 92 ? 15.248 4.391 -14.128 1.00 83.88 92 ILE A N 1
ATOM 755 C CA . ILE A 1 92 ? 14.866 2.995 -13.875 1.00 83.88 92 ILE A CA 1
ATOM 756 C C . ILE A 1 92 ? 15.259 2.596 -12.452 1.00 83.88 92 ILE A C 1
ATOM 758 O O . ILE A 1 92 ? 14.414 2.096 -11.716 1.00 83.88 92 ILE A O 1
ATOM 762 N N . LEU A 1 93 ? 16.485 2.917 -12.031 1.00 85.69 93 LEU A N 1
ATOM 763 C CA . LEU A 1 93 ? 16.949 2.662 -10.670 1.00 85.69 93 LEU A CA 1
ATOM 764 C C . LEU A 1 93 ? 16.121 3.423 -9.620 1.00 85.69 93 LEU A C 1
ATOM 766 O O . LEU A 1 93 ? 15.776 2.866 -8.580 1.00 85.69 93 LEU A O 1
ATOM 770 N N . GLU A 1 94 ? 15.762 4.682 -9.892 1.00 89.56 94 GLU A N 1
ATOM 771 C CA . GLU A 1 94 ? 14.856 5.463 -9.037 1.00 89.56 94 GLU A CA 1
ATOM 772 C C . GLU A 1 94 ? 13.475 4.797 -8.909 1.00 89.56 94 GLU A C 1
ATOM 774 O O . GLU A 1 94 ? 12.962 4.645 -7.801 1.00 89.56 94 GLU A O 1
ATOM 779 N N . CYS A 1 95 ? 12.908 4.330 -10.026 1.00 88.62 95 CYS A N 1
ATOM 780 C CA . CYS A 1 95 ? 11.648 3.588 -10.059 1.00 88.62 95 CYS A CA 1
ATOM 781 C C . CYS A 1 95 ? 11.757 2.302 -9.238 1.00 88.62 95 CYS A C 1
ATOM 783 O O . CYS A 1 95 ? 10.895 2.062 -8.409 1.00 88.62 95 CYS A O 1
ATOM 785 N N . GLN A 1 96 ? 12.817 1.507 -9.417 1.00 88.69 96 GLN A N 1
ATOM 786 C CA . GLN A 1 96 ? 13.020 0.246 -8.693 1.00 88.69 96 GLN A CA 1
ATOM 787 C C . GLN A 1 96 ? 13.114 0.457 -7.182 1.00 88.69 96 GLN A C 1
ATOM 789 O O . GLN A 1 96 ? 12.482 -0.271 -6.418 1.00 88.69 96 GLN A O 1
ATOM 794 N N . ASN A 1 97 ? 13.844 1.484 -6.742 1.00 89.25 97 ASN A N 1
ATOM 795 C CA . ASN A 1 97 ? 13.905 1.837 -5.326 1.00 89.25 97 ASN A CA 1
ATOM 796 C C . ASN A 1 97 ? 12.521 2.221 -4.791 1.00 89.25 97 ASN A C 1
ATOM 798 O O . ASN A 1 97 ? 12.079 1.667 -3.785 1.00 89.25 97 ASN A O 1
ATOM 802 N N . ALA A 1 98 ? 11.806 3.098 -5.502 1.00 90.12 98 ALA A N 1
ATOM 803 C CA . ALA A 1 98 ? 10.446 3.477 -5.136 1.00 90.12 98 ALA A CA 1
ATOM 804 C C . ALA A 1 98 ? 9.490 2.271 -5.144 1.00 90.12 98 ALA A C 1
ATOM 806 O O . ALA A 1 98 ? 8.592 2.169 -4.318 1.00 90.12 98 ALA A O 1
ATOM 807 N N . LEU A 1 99 ? 9.701 1.311 -6.038 1.00 89.56 99 LEU A N 1
ATOM 808 C CA . LEU A 1 99 ? 8.866 0.128 -6.160 1.00 89.56 99 LEU A CA 1
ATOM 809 C C . LEU A 1 99 ? 9.026 -0.813 -4.958 1.00 89.56 99 LEU A C 1
ATOM 811 O O . LEU A 1 99 ? 8.039 -1.316 -4.419 1.00 89.56 99 LEU A O 1
ATOM 815 N N . VAL A 1 100 ? 10.263 -0.979 -4.483 1.00 88.19 100 VAL A N 1
ATOM 816 C CA . VAL A 1 100 ? 10.569 -1.698 -3.239 1.00 88.19 100 VAL A CA 1
ATOM 817 C C . VAL A 1 100 ? 9.987 -0.968 -2.027 1.00 88.19 100 VAL A C 1
ATOM 819 O O . VAL A 1 100 ? 9.365 -1.602 -1.173 1.00 88.19 100 VAL A O 1
ATOM 822 N N . GLU A 1 101 ? 10.151 0.354 -1.947 1.00 89.31 101 GLU A N 1
ATOM 823 C CA . GLU A 1 101 ? 9.581 1.165 -0.865 1.00 89.31 101 GLU A CA 1
ATOM 824 C C . GLU A 1 101 ? 8.055 1.061 -0.816 1.00 89.31 101 GLU A C 1
ATOM 826 O O . GLU A 1 101 ? 7.479 0.887 0.260 1.00 89.31 101 GLU A O 1
ATOM 831 N N . GLU A 1 102 ? 7.395 1.106 -1.975 1.00 91.12 102 GLU A N 1
ATOM 832 C CA . GLU A 1 102 ? 5.954 0.930 -2.069 1.00 91.12 102 GLU A CA 1
ATOM 833 C C . GLU A 1 102 ? 5.528 -0.452 -1.567 1.00 91.12 102 GLU A C 1
ATOM 835 O O . GLU A 1 102 ? 4.585 -0.551 -0.779 1.00 91.12 102 GLU A O 1
ATOM 840 N N . HIS A 1 103 ? 6.214 -1.516 -1.990 1.00 87.94 103 HIS A N 1
ATOM 841 C CA . HIS A 1 103 ? 5.883 -2.877 -1.573 1.00 87.94 103 HIS A CA 1
ATOM 842 C C . HIS A 1 103 ? 6.009 -3.052 -0.052 1.00 87.94 103 HIS A C 1
ATOM 844 O O . HIS A 1 103 ? 5.102 -3.593 0.593 1.00 87.94 103 HIS A O 1
ATOM 850 N N . ILE A 1 104 ? 7.089 -2.536 0.544 1.00 86.56 104 ILE A N 1
ATOM 851 C CA . ILE A 1 104 ? 7.288 -2.550 1.999 1.00 86.56 104 ILE A CA 1
ATOM 852 C C . ILE A 1 104 ? 6.162 -1.779 2.693 1.00 86.56 104 ILE A C 1
ATOM 854 O O . ILE A 1 104 ? 5.513 -2.316 3.593 1.00 86.56 104 ILE A O 1
ATOM 858 N N . ALA A 1 105 ? 5.881 -0.553 2.245 1.00 88.38 105 ALA A N 1
ATOM 859 C CA . ALA A 1 105 ? 4.860 0.292 2.851 1.00 88.38 105 ALA A CA 1
ATOM 860 C C . ALA A 1 105 ? 3.456 -0.320 2.739 1.00 88.38 105 ALA A C 1
ATOM 862 O O . ALA A 1 105 ? 2.683 -0.290 3.695 1.00 88.38 105 ALA A O 1
ATOM 863 N N . CYS A 1 106 ? 3.124 -0.939 1.604 1.00 87.81 106 CYS A N 1
ATOM 864 C CA . CYS A 1 106 ? 1.857 -1.640 1.424 1.00 87.81 106 CYS A CA 1
ATOM 865 C C . CYS A 1 106 ? 1.730 -2.867 2.333 1.00 87.81 106 CYS A C 1
ATOM 867 O O . CYS A 1 106 ? 0.674 -3.075 2.935 1.00 87.81 106 CYS A O 1
ATOM 869 N N . THR A 1 107 ? 2.801 -3.649 2.479 1.00 85.00 107 THR A N 1
ATOM 870 C CA . THR A 1 107 ? 2.828 -4.816 3.374 1.00 85.00 107 THR A CA 1
ATOM 871 C C . THR A 1 107 ? 2.645 -4.392 4.832 1.00 85.00 107 THR A C 1
ATOM 873 O O . THR A 1 107 ? 1.809 -4.950 5.549 1.00 85.00 107 THR A O 1
ATOM 876 N N . ASN A 1 108 ? 3.364 -3.351 5.257 1.00 84.81 108 ASN A N 1
ATOM 877 C CA . ASN A 1 108 ? 3.247 -2.775 6.593 1.00 84.81 108 ASN A CA 1
ATOM 878 C C . ASN A 1 108 ? 1.849 -2.214 6.845 1.00 84.81 108 ASN A C 1
ATOM 880 O O . ASN A 1 108 ? 1.243 -2.512 7.873 1.00 84.81 108 ASN A O 1
ATOM 884 N N . LEU A 1 109 ? 1.313 -1.439 5.900 1.00 86.19 109 LEU A N 1
ATOM 885 C CA . LEU A 1 109 ? -0.008 -0.833 6.011 1.00 86.19 109 LEU A CA 1
ATOM 886 C C . LEU A 1 109 ? -1.091 -1.893 6.222 1.00 86.19 109 LEU A C 1
ATOM 888 O O . LEU A 1 109 ? -1.901 -1.762 7.141 1.00 86.19 109 LEU A O 1
ATOM 892 N N . LEU A 1 110 ? -1.087 -2.946 5.400 1.00 83.25 110 LEU A N 1
ATOM 893 C CA . LEU A 1 110 ? -2.034 -4.050 5.520 1.00 83.25 110 LEU A CA 1
ATOM 894 C C . LEU A 1 110 ? -1.872 -4.768 6.870 1.00 83.25 110 LEU A C 1
ATOM 896 O O . LEU A 1 110 ? -2.857 -4.971 7.577 1.00 83.25 110 LEU A O 1
ATOM 900 N N . SER A 1 111 ? -0.635 -5.071 7.278 1.00 82.19 111 SER A N 1
ATOM 901 C CA . SER A 1 111 ? -0.343 -5.710 8.568 1.00 82.19 111 SER A CA 1
ATOM 902 C C . SER A 1 111 ? -0.820 -4.887 9.765 1.00 82.19 111 SER A C 1
ATOM 904 O O . SER A 1 111 ? -1.523 -5.399 10.641 1.00 82.19 111 SER A O 1
ATOM 906 N N . PHE A 1 112 ? -0.497 -3.595 9.802 1.00 84.00 112 PHE A N 1
ATOM 907 C CA . PHE A 1 112 ? -0.861 -2.720 10.911 1.00 84.00 112 PHE A CA 1
ATOM 908 C C . PHE A 1 112 ? -2.359 -2.448 10.959 1.00 84.00 112 PHE A C 1
ATOM 910 O O . PHE A 1 112 ? -2.944 -2.509 12.040 1.00 84.00 112 PHE A O 1
ATOM 917 N N . ALA A 1 113 ? -3.000 -2.204 9.812 1.00 81.56 113 ALA A N 1
ATOM 918 C CA . ALA A 1 113 ? -4.449 -2.033 9.756 1.00 81.56 113 ALA A CA 1
ATOM 919 C C . ALA A 1 113 ? -5.172 -3.284 10.270 1.00 81.56 113 ALA A C 1
ATOM 921 O O . ALA A 1 113 ? -6.104 -3.176 11.068 1.00 81.56 113 ALA A O 1
ATOM 922 N N . CYS A 1 114 ? -4.685 -4.467 9.897 1.00 80.25 114 CYS A N 1
ATOM 923 C CA . CYS A 1 114 ? -5.245 -5.734 10.340 1.00 80.25 114 CYS A CA 1
ATOM 924 C C . CYS A 1 114 ? -5.115 -5.980 11.839 1.00 80.25 114 CYS A C 1
ATOM 926 O O . CYS A 1 114 ? -6.066 -6.421 12.482 1.00 80.25 114 CYS A O 1
ATOM 928 N N . GLN A 1 115 ? -3.962 -5.662 12.422 1.00 79.50 115 GLN A N 1
ATOM 929 C CA . GLN A 1 115 ? -3.780 -5.742 13.870 1.00 79.50 115 GLN A CA 1
ATOM 930 C C . GLN A 1 115 ? -4.663 -4.729 14.606 1.00 79.50 115 GLN A C 1
ATOM 932 O O . GLN A 1 115 ? -5.255 -5.049 15.634 1.00 79.50 115 GLN A O 1
ATOM 937 N N . PHE A 1 116 ? -4.786 -3.520 14.062 1.00 77.81 116 PHE A N 1
ATOM 938 C CA . PHE A 1 116 ? -5.527 -2.425 14.679 1.00 77.81 116 PHE A CA 1
ATOM 939 C C . PHE A 1 116 ? -7.046 -2.631 14.671 1.00 77.81 116 PHE A C 1
ATOM 941 O O . PHE A 1 116 ? -7.739 -2.186 15.587 1.00 77.81 116 PHE A O 1
ATOM 948 N N . ALA A 1 117 ? -7.571 -3.315 13.654 1.00 76.06 117 ALA A N 1
ATOM 949 C CA . ALA A 1 117 ? -8.994 -3.613 13.538 1.00 76.06 117 ALA A CA 1
ATOM 950 C C . ALA A 1 117 ? -9.476 -4.718 14.489 1.00 76.06 117 ALA A C 1
ATOM 952 O O . ALA A 1 117 ? -10.683 -4.866 14.681 1.00 76.06 117 ALA A O 1
ATOM 953 N N . LYS A 1 118 ? -8.565 -5.471 15.121 1.00 77.94 118 LYS A N 1
ATOM 954 C CA . LYS A 1 118 ? -8.940 -6.498 16.096 1.00 77.94 118 LYS A CA 1
ATOM 955 C C . LYS A 1 118 ? -9.710 -5.880 17.278 1.00 77.94 118 LYS A C 1
ATOM 957 O O . LYS A 1 118 ? -9.291 -4.836 17.801 1.00 77.94 118 LYS A O 1
ATOM 962 N N . PRO A 1 119 ? -10.835 -6.473 17.724 1.00 73.25 119 PRO A N 1
ATOM 963 C CA . PRO A 1 119 ? -11.636 -5.933 18.825 1.00 73.25 119 PRO A CA 1
ATOM 964 C C . PRO A 1 119 ? -10.824 -5.693 20.101 1.00 73.25 119 PRO A C 1
ATOM 966 O O . PRO A 1 119 ? -10.986 -4.654 20.742 1.00 73.25 119 PRO A O 1
ATOM 969 N N . GLU A 1 120 ? -9.890 -6.595 20.400 1.00 78.88 120 GLU A N 1
ATOM 970 C CA . GLU A 1 120 ? -9.050 -6.600 21.601 1.00 78.88 120 GLU A CA 1
ATOM 971 C C . GLU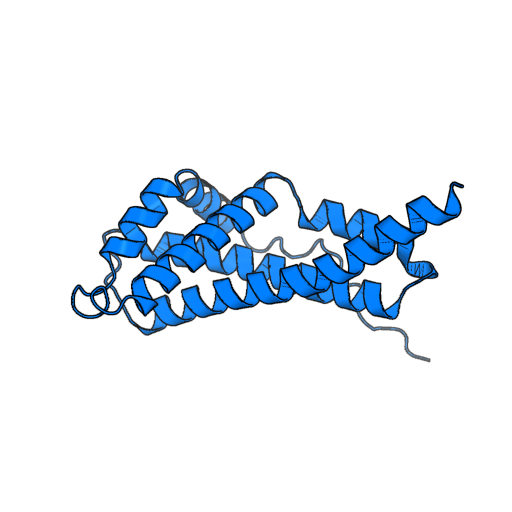 A 1 120 ? -8.021 -5.459 21.604 1.00 78.88 120 GLU A C 1
ATOM 973 O O . GLU A 1 120 ? -7.519 -5.063 22.658 1.00 78.88 120 GLU A O 1
ATOM 978 N N . PHE A 1 121 ? -7.706 -4.896 20.432 1.00 75.06 121 PHE A N 1
ATOM 979 C CA . PHE A 1 121 ? -6.729 -3.824 20.313 1.00 75.06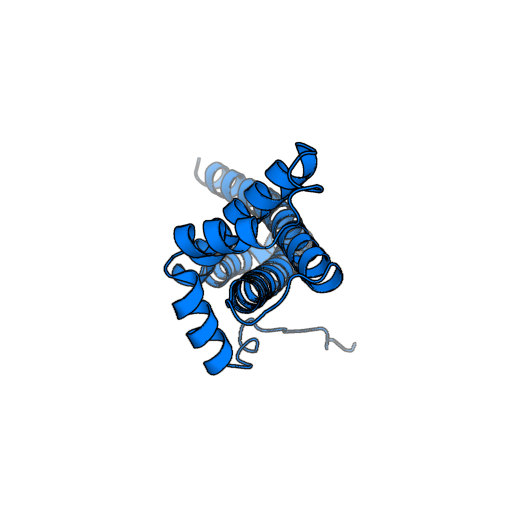 121 PHE A CA 1
ATOM 980 C C . PHE A 1 121 ? -7.368 -2.468 20.630 1.00 75.06 121 PHE A C 1
ATOM 982 O O . PHE A 1 121 ? -8.181 -1.940 19.870 1.00 75.06 121 PHE A O 1
ATOM 989 N N . GLN A 1 122 ? -7.015 -1.868 21.764 1.00 74.38 122 GLN A N 1
ATOM 990 C CA . GLN A 1 122 ? -7.475 -0.517 22.092 1.00 74.38 122 GLN A CA 1
ATOM 991 C C . GLN A 1 122 ? -6.794 0.530 21.206 1.00 74.38 122 GLN A C 1
ATOM 993 O O . GLN A 1 122 ? -5.613 0.412 20.876 1.00 74.38 122 GLN A O 1
ATOM 998 N N . PHE A 1 123 ? -7.527 1.594 20.862 1.00 71.25 123 PHE A N 1
ATOM 999 C CA . PHE A 1 123 ? -6.952 2.716 20.125 1.00 71.25 123 PHE A CA 1
ATOM 1000 C C . PHE A 1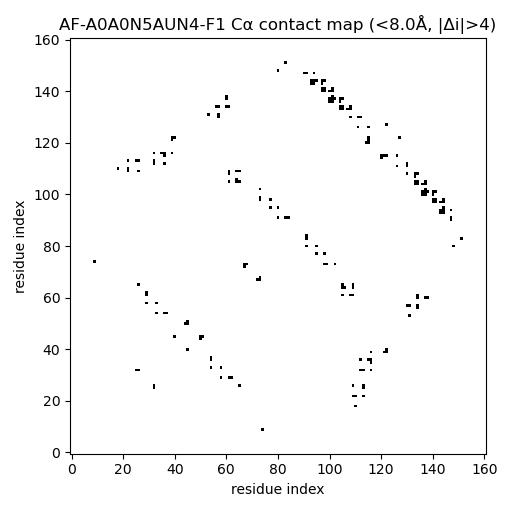 123 ? -5.756 3.300 20.882 1.00 71.25 123 PHE A C 1
ATOM 1002 O O . PHE A 1 123 ? -5.851 3.653 22.059 1.00 71.25 123 PHE A O 1
ATOM 1009 N N . ARG A 1 124 ? -4.639 3.464 20.173 1.00 77.69 124 ARG A N 1
ATOM 1010 C CA . ARG A 1 124 ? -3.462 4.194 20.644 1.00 77.69 124 ARG A CA 1
ATOM 1011 C C . ARG A 1 124 ? -2.981 5.120 19.534 1.00 77.69 124 ARG A C 1
ATOM 1013 O O . ARG A 1 124 ? -2.929 4.730 18.368 1.00 77.69 124 ARG A O 1
ATOM 1020 N N . LEU A 1 125 ? -2.588 6.337 19.912 1.00 74.56 125 LEU A N 1
ATOM 1021 C CA . LEU A 1 125 ? -2.176 7.376 18.964 1.00 74.56 125 LEU A CA 1
ATOM 1022 C C . LEU A 1 125 ? -0.964 6.956 18.120 1.00 74.56 125 LEU A C 1
ATOM 1024 O O . LEU A 1 125 ? -0.911 7.263 16.935 1.00 74.56 125 LEU A O 1
ATOM 1028 N N . LEU A 1 126 ? 0.004 6.259 18.720 1.00 79.81 126 LEU A N 1
ATOM 1029 C CA . LEU A 1 126 ? 1.235 5.870 18.033 1.00 79.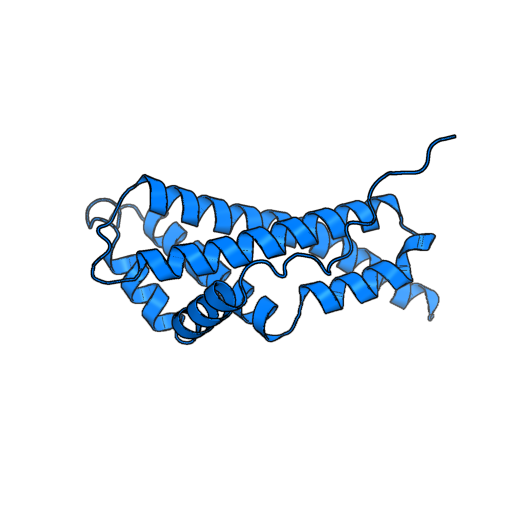81 126 LEU A CA 1
ATOM 1030 C C . LEU A 1 126 ? 0.985 4.845 16.901 1.00 79.81 126 LEU A C 1
ATOM 1032 O O . LEU A 1 126 ? 1.374 5.144 15.775 1.00 79.81 126 LEU A O 1
ATOM 1036 N N . PRO A 1 127 ? 0.272 3.720 17.121 1.00 79.94 127 PRO A N 1
ATOM 1037 C CA . PRO A 1 127 ? -0.162 2.837 16.034 1.00 79.94 127 PRO A CA 1
ATOM 1038 C C . PRO A 1 127 ? -0.955 3.547 14.932 1.00 79.94 127 PRO A C 1
ATOM 1040 O O . PRO A 1 127 ? -0.698 3.321 13.754 1.00 79.94 127 PRO A O 1
ATOM 1043 N N . ALA A 1 128 ? -1.870 4.455 15.290 1.00 79.44 128 ALA A N 1
ATOM 1044 C CA . ALA A 1 128 ? -2.625 5.219 14.297 1.00 79.44 128 ALA A CA 1
ATOM 1045 C C . ALA A 1 128 ? -1.708 6.117 13.441 1.00 79.44 128 ALA A C 1
ATOM 1047 O O . ALA A 1 128 ? -1.837 6.143 12.218 1.00 79.44 128 ALA A O 1
ATOM 1048 N N . LYS A 1 129 ? -0.740 6.807 14.061 1.00 81.50 129 LYS A N 1
ATOM 1049 C CA . LYS A 1 129 ? 0.273 7.607 13.349 1.00 81.50 129 LYS A CA 1
ATOM 1050 C C . LYS A 1 129 ? 1.141 6.756 12.425 1.00 81.50 129 LYS A C 1
ATOM 1052 O O . LYS A 1 129 ? 1.441 7.199 11.321 1.00 81.50 129 LYS A O 1
ATOM 1057 N N . LEU A 1 130 ? 1.514 5.552 12.856 1.00 84.75 130 LEU A N 1
ATOM 1058 C CA . LEU A 1 130 ? 2.295 4.623 12.043 1.00 84.75 130 LEU A CA 1
ATOM 1059 C C . LEU A 1 130 ? 1.518 4.206 10.787 1.00 84.75 130 LEU A C 1
ATOM 1061 O O . LEU A 1 130 ? 2.031 4.345 9.685 1.00 84.75 130 LEU A O 1
ATOM 1065 N N . ILE A 1 131 ? 0.247 3.822 10.933 1.00 84.69 131 ILE A N 1
ATOM 1066 C CA . ILE A 1 131 ? -0.638 3.471 9.806 1.00 84.69 131 ILE A CA 1
ATOM 1067 C C . ILE A 1 131 ? -0.783 4.640 8.820 1.00 84.69 131 ILE A C 1
ATOM 1069 O O . ILE A 1 131 ? -0.695 4.448 7.608 1.00 84.69 131 ILE A O 1
ATOM 1073 N N . ILE A 1 132 ? -0.957 5.866 9.326 1.00 84.12 132 ILE A N 1
ATOM 1074 C CA . ILE A 1 132 ? -0.998 7.078 8.492 1.00 84.12 132 ILE A CA 1
ATOM 1075 C C . ILE A 1 132 ? 0.320 7.262 7.731 1.00 84.12 132 ILE A C 1
ATOM 1077 O O . ILE A 1 132 ? 0.301 7.620 6.552 1.00 84.12 132 ILE A O 1
ATOM 1081 N N . SER A 1 133 ? 1.452 7.045 8.402 1.00 86.94 133 SER A N 1
ATOM 1082 C CA . SER A 1 133 ? 2.778 7.179 7.803 1.00 86.94 133 SER A CA 1
ATOM 1083 C C . SER A 1 133 ? 2.972 6.184 6.661 1.00 86.94 133 SER A C 1
ATOM 1085 O O . SER A 1 133 ? 3.309 6.605 5.562 1.00 86.94 133 SER A O 1
ATOM 1087 N N . GLU A 1 134 ? 2.667 4.902 6.873 1.00 89.69 134 GLU A N 1
ATOM 1088 C CA . GLU A 1 134 ? 2.782 3.868 5.833 1.00 89.69 134 GLU A CA 1
ATOM 1089 C C . GLU A 1 134 ? 1.870 4.157 4.635 1.00 89.69 134 GLU A C 1
ATOM 1091 O O . GLU A 1 134 ? 2.288 4.051 3.483 1.00 89.69 134 GLU A O 1
ATOM 1096 N N . ALA A 1 135 ? 0.637 4.616 4.883 1.00 89.19 135 ALA A N 1
ATOM 1097 C CA . ALA A 1 135 ? -0.276 4.992 3.807 1.00 89.19 135 ALA A CA 1
ATOM 1098 C C . ALA A 1 135 ? 0.256 6.158 2.955 1.00 89.19 135 ALA A C 1
ATOM 1100 O O . ALA A 1 135 ? 0.028 6.200 1.741 1.00 89.19 135 ALA A O 1
ATOM 1101 N N . ARG A 1 136 ? 0.963 7.110 3.577 1.00 89.06 136 ARG A N 1
ATOM 1102 C CA . ARG A 1 136 ? 1.622 8.218 2.873 1.00 89.06 136 ARG A CA 1
ATOM 1103 C C . ARG A 1 136 ? 2.862 7.740 2.122 1.00 89.06 136 ARG A C 1
ATOM 1105 O O . ARG A 1 136 ? 2.989 8.083 0.953 1.00 89.06 136 ARG A O 1
ATOM 1112 N N . SER A 1 137 ? 3.713 6.925 2.743 1.00 89.50 137 SER A N 1
ATOM 1113 C CA . SER A 1 137 ? 4.907 6.357 2.105 1.00 89.50 137 SER A CA 1
ATOM 1114 C C . SER A 1 137 ? 4.549 5.553 0.857 1.00 89.50 137 SER A C 1
ATOM 1116 O O . SER A 1 137 ? 5.091 5.820 -0.211 1.00 89.50 137 SER A O 1
ATOM 1118 N N . ALA A 1 138 ? 3.552 4.664 0.951 1.00 90.75 138 ALA A N 1
ATOM 1119 C CA . ALA A 1 138 ? 3.064 3.889 -0.189 1.00 90.75 138 ALA A CA 1
ATOM 1120 C C . ALA A 1 138 ? 2.575 4.794 -1.330 1.00 90.75 138 ALA A C 1
ATOM 1122 O O . ALA A 1 138 ? 2.863 4.544 -2.496 1.00 90.75 138 ALA A O 1
ATOM 1123 N N . LYS A 1 139 ? 1.859 5.880 -1.005 1.00 92.12 139 LYS A N 1
ATOM 1124 C CA . LYS A 1 139 ? 1.408 6.856 -2.005 1.00 92.12 139 LYS A CA 1
ATOM 1125 C C . LYS A 1 139 ? 2.588 7.537 -2.705 1.00 92.12 139 LYS A C 1
ATOM 1127 O O . LYS A 1 139 ? 2.612 7.574 -3.930 1.00 92.12 139 LYS A O 1
ATOM 1132 N N . THR A 1 140 ? 3.518 8.101 -1.938 1.00 92.00 140 THR A N 1
ATOM 1133 C CA . THR A 1 140 ? 4.653 8.859 -2.481 1.00 92.00 140 THR A CA 1
ATOM 1134 C C . THR A 1 140 ? 5.515 7.976 -3.380 1.00 92.00 140 THR A C 1
ATOM 1136 O O . THR A 1 140 ? 5.839 8.364 -4.499 1.00 92.00 140 THR A O 1
ATOM 1139 N N . ALA A 1 141 ? 5.817 6.761 -2.925 1.00 90.38 141 ALA A N 1
ATOM 1140 C CA . ALA A 1 141 ? 6.597 5.789 -3.676 1.00 90.38 141 ALA A CA 1
ATOM 1141 C C . ALA A 1 141 ? 5.902 5.378 -4.993 1.00 90.38 141 ALA A C 1
ATOM 1143 O O . ALA A 1 141 ? 6.516 5.394 -6.063 1.00 90.38 141 ALA A O 1
ATOM 1144 N N . ALA A 1 142 ? 4.585 5.136 -4.955 1.00 91.69 142 ALA A N 1
ATOM 1145 C CA . ALA A 1 142 ? 3.796 4.843 -6.153 1.00 91.69 142 ALA A CA 1
ATOM 1146 C C . ALA A 1 142 ? 3.826 5.986 -7.186 1.00 91.69 142 ALA A C 1
ATOM 1148 O O . ALA A 1 142 ? 3.847 5.744 -8.395 1.00 91.69 142 ALA A O 1
ATOM 1149 N N . GLU A 1 143 ? 3.803 7.244 -6.733 1.00 92.38 143 GLU A N 1
ATOM 1150 C CA . GLU A 1 143 ? 3.807 8.421 -7.611 1.00 92.38 143 GLU A CA 1
ATOM 1151 C C . GLU A 1 143 ? 5.126 8.569 -8.383 1.00 92.38 143 GLU A C 1
ATOM 1153 O O . GLU A 1 143 ? 5.083 8.875 -9.579 1.00 92.38 143 GLU A O 1
ATOM 1158 N N . VAL A 1 144 ? 6.267 8.270 -7.748 1.00 90.69 144 VAL A N 1
ATOM 1159 C CA . VAL A 1 144 ? 7.593 8.274 -8.392 1.00 90.69 144 VAL A CA 1
ATOM 1160 C C . VAL A 1 144 ? 7.613 7.301 -9.568 1.00 90.69 144 VAL A C 1
ATOM 1162 O O . VAL A 1 144 ? 7.846 7.693 -10.716 1.00 90.69 144 VAL A O 1
ATOM 1165 N N . CYS A 1 145 ? 7.288 6.031 -9.318 1.00 86.31 145 CYS A N 1
ATOM 1166 C CA . CYS A 1 145 ? 7.415 5.013 -10.356 1.00 86.31 145 CYS A CA 1
ATOM 1167 C C . CYS A 1 145 ? 6.306 5.129 -11.428 1.00 86.31 145 CYS A C 1
ATOM 1169 O O . CYS A 1 145 ? 6.528 4.837 -12.608 1.00 86.31 145 CYS A O 1
ATOM 1171 N N . ARG A 1 146 ? 5.129 5.683 -11.090 1.00 88.06 146 ARG A N 1
ATOM 1172 C CA . ARG A 1 146 ? 4.067 6.009 -12.063 1.00 88.06 146 ARG A CA 1
ATOM 1173 C C . ARG A 1 146 ? 4.494 7.068 -13.084 1.00 88.06 146 ARG A C 1
ATOM 1175 O O . ARG A 1 146 ? 4.119 6.963 -14.253 1.00 88.06 146 ARG A O 1
ATOM 1182 N N . ALA A 1 147 ? 5.238 8.091 -12.665 1.00 85.69 147 ALA A N 1
ATOM 1183 C CA . ALA A 1 147 ? 5.735 9.116 -13.583 1.00 85.69 147 ALA A CA 1
ATOM 1184 C C . ALA A 1 147 ? 6.712 8.510 -14.604 1.00 85.69 147 ALA A C 1
ATOM 1186 O O . ALA A 1 147 ? 6.559 8.704 -15.811 1.00 85.69 147 ALA A O 1
ATOM 1187 N N . ILE A 1 148 ? 7.643 7.688 -14.120 1.00 83.75 148 ILE A N 1
ATOM 1188 C CA . ILE A 1 148 ? 8.703 7.069 -14.924 1.00 83.75 148 ILE A CA 1
ATOM 1189 C C . ILE A 1 148 ? 8.129 6.020 -15.889 1.00 83.75 148 ILE A C 1
ATOM 1191 O O . ILE A 1 148 ? 8.428 6.044 -17.082 1.00 83.75 148 ILE A O 1
ATOM 1195 N N . THR A 1 149 ? 7.232 5.149 -15.419 1.00 77.69 149 THR A N 1
ATOM 1196 C CA . THR A 1 149 ? 6.565 4.146 -16.272 1.00 77.69 149 THR A CA 1
ATOM 1197 C C . THR A 1 149 ? 5.680 4.778 -17.349 1.00 77.69 149 THR A C 1
ATOM 1199 O O . THR A 1 149 ? 5.610 4.265 -18.468 1.00 77.69 149 THR A O 1
ATOM 1202 N N . LYS A 1 150 ? 5.026 5.913 -17.061 1.00 82.44 150 LYS A N 1
ATOM 1203 C CA . LYS A 1 150 ? 4.266 6.672 -18.067 1.00 82.44 150 LYS A CA 1
ATOM 1204 C C . LYS A 1 150 ? 5.184 7.216 -19.163 1.00 82.44 150 LYS A C 1
ATOM 1206 O O . LYS A 1 150 ? 4.835 7.119 -20.338 1.00 82.44 150 LYS A O 1
ATOM 1211 N N . GLU A 1 151 ? 6.341 7.764 -18.798 1.00 76.69 151 GLU A N 1
ATOM 1212 C CA . GLU A 1 151 ? 7.334 8.244 -19.765 1.00 76.69 151 GLU A CA 1
ATOM 1213 C C . GLU A 1 151 ? 7.929 7.108 -20.610 1.00 76.69 151 GLU A C 1
ATOM 1215 O O . GLU A 1 151 ? 8.101 7.288 -21.816 1.00 76.69 151 GLU A O 1
ATOM 1220 N N . ALA A 1 152 ? 8.211 5.946 -20.011 1.00 72.06 152 ALA A N 1
ATOM 1221 C CA . ALA A 1 152 ? 8.732 4.775 -20.721 1.00 72.06 152 ALA A CA 1
ATOM 1222 C C . ALA A 1 152 ? 7.746 4.280 -21.796 1.00 72.06 152 ALA A C 1
ATOM 1224 O O . ALA A 1 152 ? 8.095 4.208 -22.975 1.00 72.06 152 ALA A O 1
ATOM 1225 N N . LYS A 1 153 ? 6.472 4.086 -21.430 1.00 71.69 153 LYS A N 1
ATOM 1226 C CA . LYS A 1 153 ? 5.415 3.653 -22.366 1.00 71.69 153 LYS A CA 1
ATOM 1227 C C . LYS A 1 153 ? 5.176 4.640 -23.512 1.00 71.69 153 LYS A C 1
ATOM 1229 O O . LYS A 1 153 ? 4.918 4.241 -24.643 1.00 71.69 153 LYS A O 1
ATOM 1234 N N . GLN A 1 154 ? 5.271 5.945 -23.246 1.00 74.38 154 GLN A N 1
ATOM 1235 C CA . GLN A 1 154 ? 5.145 6.970 -24.291 1.00 74.38 154 GLN A CA 1
ATOM 1236 C C . GLN A 1 154 ? 6.280 6.928 -25.320 1.00 74.38 154 GLN A C 1
ATOM 1238 O O . GLN A 1 154 ? 6.100 7.408 -26.438 1.00 74.38 154 GLN A O 1
ATOM 1243 N N . ARG A 1 155 ? 7.451 6.399 -24.954 1.00 64.81 155 ARG A N 1
ATOM 1244 C CA . ARG A 1 155 ? 8.596 6.257 -25.859 1.00 64.81 155 ARG A CA 1
ATOM 1245 C C . ARG A 1 155 ? 8.482 4.991 -26.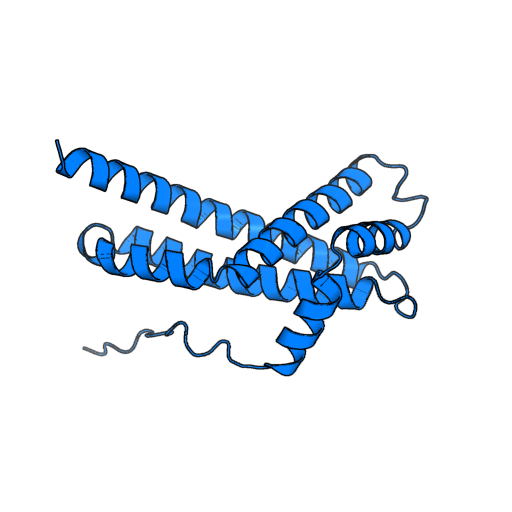702 1.00 64.81 155 ARG A C 1
ATOM 1247 O O . ARG A 1 155 ? 8.717 5.076 -27.900 1.00 64.81 155 ARG A O 1
ATOM 1254 N N . GLU A 1 156 ? 8.023 3.879 -26.130 1.00 60.47 156 GLU A N 1
ATOM 1255 C CA . GLU A 1 156 ? 7.732 2.644 -26.882 1.00 60.47 156 GLU A CA 1
ATOM 1256 C C . GLU A 1 156 ? 6.732 2.891 -28.030 1.00 60.47 156 GLU A C 1
ATOM 1258 O O . GLU A 1 156 ? 6.967 2.471 -29.162 1.00 60.47 156 GLU A O 1
ATOM 1263 N N . GLY A 1 157 ? 5.676 3.677 -27.780 1.00 58.16 157 GLY A N 1
ATOM 1264 C CA . GLY A 1 157 ? 4.694 4.064 -28.806 1.00 58.16 157 GLY A CA 1
ATOM 1265 C C . GLY A 1 157 ? 5.177 5.097 -29.838 1.00 58.16 157 GLY A C 1
ATOM 1266 O O . GLY A 1 157 ? 4.468 5.369 -30.801 1.00 58.16 157 GLY A O 1
ATOM 1267 N N . LYS A 1 158 ? 6.360 5.701 -29.650 1.00 51.00 158 LYS A N 1
ATOM 1268 C CA . LYS A 1 158 ? 6.989 6.616 -30.624 1.00 51.00 158 LYS A CA 1
ATOM 1269 C C . LYS A 1 158 ? 8.054 5.941 -31.486 1.00 51.00 158 LYS A C 1
ATOM 1271 O O . LYS A 1 158 ? 8.413 6.497 -32.511 1.00 51.00 158 LYS A O 1
ATOM 1276 N N . VAL A 1 159 ? 8.571 4.788 -31.067 1.00 49.38 159 VAL A N 1
ATOM 1277 C CA . VAL A 1 159 ? 9.567 4.005 -31.822 1.00 49.38 159 VAL A CA 1
ATOM 1278 C C . VAL A 1 159 ? 8.892 3.073 -32.843 1.00 49.38 159 VAL A C 1
ATOM 1280 O O . VAL A 1 159 ? 9.546 2.561 -33.742 1.00 49.38 159 VAL A O 1
ATOM 1283 N N . THR A 1 160 ? 7.577 2.874 -32.730 1.00 46.12 160 THR A N 1
ATOM 1284 C CA . THR A 1 160 ? 6.764 1.997 -33.591 1.00 46.12 160 THR A CA 1
ATOM 1285 C C . THR A 1 160 ? 5.988 2.721 -34.703 1.00 46.12 160 THR A C 1
ATOM 1287 O O . THR A 1 160 ? 5.241 2.058 -35.419 1.00 46.12 160 THR A O 1
ATOM 1290 N N . ASN A 1 161 ? 6.180 4.036 -34.879 1.00 38.22 161 ASN A N 1
ATOM 1291 C CA . ASN A 1 161 ? 5.603 4.835 -35.973 1.00 38.22 161 ASN A CA 1
ATOM 1292 C C . ASN A 1 161 ? 6.688 5.433 -36.867 1.00 38.22 161 ASN A C 1
ATOM 1294 O O . ASN A 1 161 ? 7.667 5.969 -36.301 1.00 38.22 161 ASN A O 1
#

Nearest PDB structures (foldseek):
  7uwa-assembly1_i  TM=3.619E-01  e=2.402E-01  Citrus x limon
  7uwd-assembly1_i  TM=3.665E-01  e=5.429E-01  Citrus x limon
  7uwb-assembly1_m  TM=3.286E-01  e=5.713E-01  Citrus x limon
  5tj5-assembly1_B  TM=4.257E-01  e=1.666E+00  Saccharomyces cerevisiae S288C
  5vju-assembly1_A  TM=2.358E-01  e=1.053E+00  synthetic construct

pLDDT: mean 72.22, std 16.77, range [24.23, 92.38]

Secondary structure (DSSP, 8-state):
---------GGG--S-HHHHHHHHHHHT-HHHHHHHHHHTS-TTTTTSHHHHHHHHHHHHHHHHHHHHHHHTHHHHHHHHHHHHHHHHHHHHHHHHHHHHHHHHHHHHHHHHHHHHTSTT----HHHHHHHHHHHHHHHHHHHHHHHHHHHHHHHHHHH--

Solvent-accessible surface area (backbone atoms only — not comparable to full-atom values): 9039 Å² total; per-residue (Å²): 143,83,94,81,82,77,88,76,60,87,84,71,82,74,85,44,71,68,58,53,52,56,37,50,64,51,56,71,44,54,67,60,45,45,54,42,48,56,66,53,54,55,75,79,53,62,68,42,70,67,50,53,51,48,53,50,52,44,45,56,40,49,54,51,35,52,54,35,63,78,67,44,45,67,60,60,48,50,58,57,42,62,77,48,34,90,85,40,50,71,59,41,53,52,26,52,53,23,47,52,49,20,52,52,21,33,53,49,29,46,44,49,51,49,56,56,40,36,86,86,44,73,76,50,71,65,62,54,51,49,41,54,48,25,39,47,48,23,49,55,21,47,51,56,29,50,54,52,53,53,54,52,55,58,48,60,68,55,74,76,107